Protein AF-A0A2G6QRH1-F1 (afdb_monomer_lite)

Foldseek 3Di:
DVVPVVVLVVVVDQALCVLVVVLVVVLVVLLVVLLVVLLVPADVVVLVVCCVVVVDDDPVVSCVPPVVVSSVVSNVVSNLVSVLSSLVSSLVCVLVVGHDCDDLNNQLNVCVVVVVVVVNVVSVVVSVVVSVVSNVVD

Structure (mmCIF, N/CA/C/O backbone):
data_AF-A0A2G6QRH1-F1
#
_entry.id   AF-A0A2G6QRH1-F1
#
loop_
_atom_site.group_PDB
_atom_site.id
_atom_site.type_symbol
_atom_site.label_atom_id
_atom_site.label_alt_id
_atom_site.label_comp_id
_atom_site.label_asym_id
_atom_site.label_entity_id
_atom_site.label_seq_id
_atom_site.pdbx_PDB_ins_code
_atom_site.Cartn_x
_atom_site.Cartn_y
_atom_site.Cartn_z
_atom_site.occupancy
_atom_site.B_iso_or_equiv
_atom_site.auth_seq_id
_atom_site.auth_comp_id
_atom_site.auth_asym_id
_atom_site.auth_atom_id
_atom_site.pdbx_PDB_model_num
ATOM 1 N N . THR A 1 1 ? 1.708 5.289 13.879 1.00 50.28 1 THR A N 1
ATOM 2 C CA . THR A 1 1 ? 0.290 5.298 14.305 1.00 50.28 1 THR A CA 1
ATOM 3 C C . THR A 1 1 ? -0.245 6.695 14.615 1.00 50.28 1 THR A C 1
ATOM 5 O O . THR A 1 1 ? -1.355 6.982 14.200 1.00 50.28 1 THR A O 1
ATOM 8 N N . PHE A 1 2 ? 0.527 7.608 15.227 1.00 48.28 2 PHE A N 1
ATOM 9 C CA . PHE A 1 2 ? 0.071 8.982 15.544 1.00 48.28 2 PHE A CA 1
ATOM 10 C C . PHE A 1 2 ? -0.106 9.938 14.342 1.00 48.28 2 PHE A C 1
ATOM 12 O O . PHE A 1 2 ? -0.796 10.945 14.453 1.00 48.28 2 PHE A O 1
ATOM 19 N N . PHE A 1 3 ? 0.497 9.639 13.186 1.00 60.69 3 PHE A N 1
ATOM 20 C CA . PHE A 1 3 ? 0.451 10.528 12.017 1.00 60.69 3 PHE A CA 1
ATOM 21 C C . PHE A 1 3 ? -0.859 10.453 11.226 1.00 60.69 3 PHE A C 1
ATOM 23 O O . PHE A 1 3 ? -1.215 11.425 10.570 1.00 60.69 3 PHE A O 1
ATOM 30 N N . ILE A 1 4 ? -1.584 9.330 11.294 1.00 66.06 4 ILE A N 1
ATOM 31 C CA . ILE A 1 4 ? -2.805 9.119 10.500 1.00 66.06 4 ILE A CA 1
ATOM 32 C C . ILE A 1 4 ? -3.919 10.088 10.939 1.00 66.06 4 ILE A C 1
ATOM 34 O O . ILE A 1 4 ? -4.438 10.801 10.078 1.00 66.06 4 ILE A O 1
ATOM 38 N N . PRO A 1 5 ? -4.225 10.230 12.248 1.00 60.78 5 PRO A N 1
ATOM 39 C CA . PRO A 1 5 ? -5.204 11.215 12.696 1.00 60.78 5 PRO A CA 1
ATOM 40 C C . PRO A 1 5 ? -4.783 12.653 12.382 1.00 60.78 5 PRO A C 1
ATOM 42 O O . PRO A 1 5 ? -5.606 13.460 11.965 1.00 60.78 5 PRO A O 1
ATOM 45 N N . ALA A 1 6 ? -3.492 12.969 12.535 1.00 64.38 6 ALA A N 1
ATOM 46 C CA . ALA A 1 6 ? -2.962 14.308 12.290 1.00 64.38 6 ALA A CA 1
ATOM 47 C C . ALA A 1 6 ? -3.095 14.724 10.816 1.00 64.38 6 ALA A C 1
ATOM 49 O O . ALA A 1 6 ? -3.552 15.828 10.529 1.00 64.38 6 ALA A O 1
ATOM 50 N N . PHE A 1 7 ? -2.765 13.830 9.877 1.00 63.72 7 PHE A N 1
ATOM 51 C CA . PHE A 1 7 ? -2.930 14.091 8.444 1.00 63.72 7 PHE A CA 1
ATOM 52 C C . PHE A 1 7 ? -4.392 14.313 8.059 1.00 63.72 7 PHE A C 1
ATOM 54 O O . PHE A 1 7 ? -4.693 15.222 7.292 1.00 63.72 7 PHE A O 1
ATOM 61 N N . ALA A 1 8 ? -5.307 13.522 8.612 1.00 61.81 8 ALA A N 1
ATOM 62 C CA . ALA A 1 8 ? -6.729 13.676 8.335 1.00 61.81 8 ALA A CA 1
ATOM 63 C C . ALA A 1 8 ? -7.314 14.981 8.911 1.00 61.81 8 ALA A C 1
ATOM 65 O O . ALA A 1 8 ? -8.152 15.605 8.263 1.00 61.81 8 ALA A O 1
ATOM 66 N N . VAL A 1 9 ? -6.839 15.435 10.078 1.00 63.62 9 VAL A N 1
ATOM 67 C CA . VAL A 1 9 ? -7.224 16.737 10.656 1.00 63.62 9 VAL A CA 1
ATOM 68 C C . VAL A 1 9 ? -6.687 17.900 9.817 1.00 63.62 9 VAL A C 1
ATOM 70 O O . VAL A 1 9 ? -7.437 18.828 9.527 1.00 63.62 9 VAL A O 1
ATOM 73 N N . ILE A 1 10 ? -5.427 17.838 9.369 1.00 65.31 10 ILE A N 1
ATOM 74 C CA . ILE A 1 10 ? -4.819 18.864 8.498 1.00 65.31 10 ILE A CA 1
ATOM 75 C C . ILE A 1 10 ? -5.546 18.948 7.150 1.00 65.31 10 ILE A C 1
ATOM 77 O O . ILE A 1 10 ? -5.729 20.039 6.615 1.00 65.31 10 ILE A O 1
ATOM 81 N N . LEU A 1 11 ? -5.986 17.809 6.612 1.00 65.31 11 LEU A N 1
ATOM 82 C CA . LEU A 1 11 ? -6.735 17.754 5.358 1.00 65.31 11 LEU A CA 1
ATOM 83 C C . LEU A 1 11 ? -8.196 18.213 5.498 1.00 65.31 11 LEU A C 1
ATOM 85 O O . LEU A 1 11 ? -8.852 18.377 4.477 1.00 65.31 11 LEU A O 1
ATOM 89 N N . GLY A 1 12 ? -8.696 18.469 6.714 1.00 55.53 12 GLY A N 1
ATOM 90 C CA . GLY A 1 12 ? -9.915 19.252 6.954 1.00 55.53 12 GLY A CA 1
ATOM 91 C C . GLY A 1 12 ? -11.212 18.694 6.356 1.00 55.53 12 GLY A C 1
ATOM 92 O O . GLY A 1 12 ? -12.142 19.459 6.109 1.00 55.53 12 GLY A O 1
ATOM 93 N N . VAL A 1 13 ? -11.303 17.386 6.093 1.00 53.03 13 VAL A N 1
ATOM 94 C CA . VAL A 1 13 ? -12.446 16.788 5.384 1.00 53.03 13 VAL A CA 1
ATOM 95 C C . VAL A 1 13 ? -12.979 15.574 6.145 1.00 53.03 13 VAL A C 1
ATOM 97 O O . VAL A 1 13 ? -12.412 14.485 6.110 1.00 53.03 13 VAL A O 1
ATOM 100 N N . SER A 1 14 ? -14.127 15.759 6.801 1.00 53.62 14 SER A N 1
ATOM 101 C CA . SER A 1 14 ? -14.934 14.689 7.399 1.00 53.62 14 SER A CA 1
ATOM 102 C C . SER A 1 14 ? -15.942 14.183 6.364 1.00 53.62 14 SER A C 1
ATOM 104 O O . SER A 1 14 ? -17.101 14.593 6.346 1.00 53.62 14 SER A O 1
ATOM 106 N N . SER A 1 15 ? -15.496 13.363 5.410 1.00 58.19 15 SER A N 1
ATOM 107 C CA . SER A 1 15 ? -16.414 12.718 4.462 1.00 58.19 15 SER A CA 1
ATOM 108 C C . SER A 1 15 ? -15.933 11.329 4.053 1.00 58.19 15 SER A C 1
ATOM 110 O O . SER A 1 15 ? -14.733 11.061 4.021 1.00 58.19 15 SER A O 1
ATOM 112 N N . ALA A 1 16 ? -16.875 10.451 3.700 1.00 59.16 16 ALA A N 1
ATOM 113 C CA . ALA A 1 16 ? -16.630 9.061 3.297 1.00 59.16 16 ALA A CA 1
ATOM 114 C C . ALA A 1 16 ? -15.644 8.904 2.123 1.0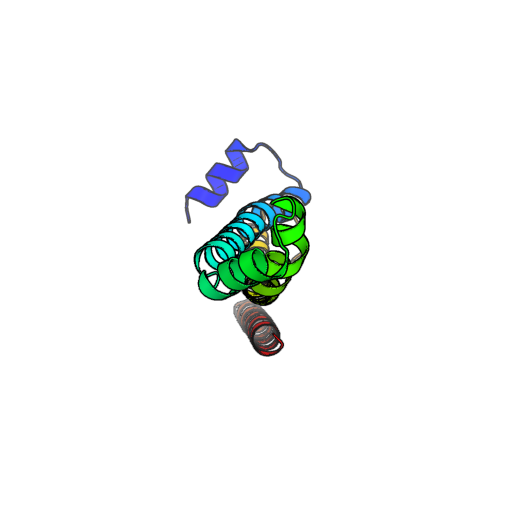0 59.16 16 ALA A C 1
ATOM 116 O O . ALA A 1 16 ? -15.039 7.847 1.949 1.00 59.16 16 ALA A O 1
ATOM 117 N N . ASN A 1 17 ? -15.430 9.967 1.346 1.00 62.03 17 ASN A N 1
ATOM 118 C CA . ASN A 1 17 ? -14.572 9.951 0.167 1.00 62.03 17 ASN A CA 1
ATOM 119 C C . ASN A 1 17 ? -13.072 9.977 0.509 1.00 62.03 17 ASN A C 1
ATOM 121 O O . ASN A 1 17 ? -12.259 9.570 -0.321 1.00 62.03 17 ASN A O 1
ATOM 125 N N . ILE A 1 18 ? -12.680 10.408 1.717 1.00 67.50 18 ILE A N 1
ATOM 126 C CA . ILE A 1 18 ? -11.255 10.533 2.066 1.00 67.50 18 ILE A CA 1
ATOM 127 C C . ILE A 1 18 ? -10.557 9.181 2.230 1.00 67.50 18 ILE A C 1
ATOM 129 O O . ILE A 1 18 ? -9.367 9.076 1.942 1.00 67.50 18 ILE A O 1
ATOM 133 N N . ASN A 1 19 ? -11.297 8.132 2.606 1.00 65.69 19 ASN A N 1
ATOM 134 C CA . ASN A 1 19 ? -10.744 6.782 2.745 1.00 65.69 19 ASN A CA 1
ATOM 135 C C . ASN A 1 19 ? -10.174 6.284 1.416 1.00 65.69 19 ASN A C 1
ATOM 137 O O . ASN A 1 19 ? -9.076 5.732 1.372 1.00 65.69 19 ASN A O 1
ATOM 141 N N . TRP A 1 20 ? -10.883 6.561 0.321 1.00 66.19 20 TRP A N 1
ATOM 142 C CA . TRP A 1 20 ? -10.431 6.231 -1.025 1.00 66.19 20 TRP A CA 1
ATOM 143 C C . TRP A 1 20 ? -9.207 7.052 -1.423 1.00 66.19 20 TRP A C 1
ATOM 145 O O . TRP A 1 20 ? -8.241 6.496 -1.934 1.00 66.19 20 TRP A O 1
ATOM 155 N N . VAL A 1 21 ? -9.194 8.354 -1.131 1.00 67.75 21 VAL A N 1
ATOM 156 C CA . VAL A 1 21 ? -8.060 9.231 -1.466 1.00 67.75 21 VAL A CA 1
ATOM 157 C C . VAL A 1 21 ? -6.788 8.806 -0.723 1.00 67.75 21 VAL A C 1
ATOM 159 O O . VAL A 1 21 ? -5.729 8.668 -1.338 1.00 67.75 21 VAL A O 1
ATOM 162 N N . LEU A 1 22 ? -6.893 8.529 0.577 1.00 71.31 22 LEU A N 1
ATOM 163 C CA . LEU A 1 22 ? -5.760 8.124 1.412 1.00 71.31 22 LEU A CA 1
ATOM 164 C C . LEU A 1 22 ? -5.226 6.728 1.070 1.00 71.31 22 LEU A C 1
ATOM 166 O O . LEU A 1 22 ? -4.046 6.474 1.290 1.00 71.31 22 LEU A O 1
ATOM 170 N N . ALA A 1 23 ? -6.050 5.843 0.504 1.00 77.69 23 ALA A N 1
ATOM 171 C CA . ALA A 1 23 ? -5.595 4.541 0.023 1.00 77.69 23 ALA A CA 1
ATOM 172 C C . ALA A 1 23 ? -4.992 4.612 -1.395 1.00 77.69 23 ALA A C 1
ATOM 174 O O . ALA A 1 23 ? -3.964 3.993 -1.677 1.00 77.69 23 ALA A O 1
ATOM 175 N N . VAL A 1 24 ? -5.597 5.398 -2.291 1.00 80.62 24 VAL A N 1
ATOM 176 C CA . VAL A 1 24 ? -5.208 5.475 -3.709 1.00 80.62 24 VAL A CA 1
ATOM 177 C C . VAL A 1 24 ? -3.886 6.219 -3.909 1.00 80.62 24 VAL A C 1
ATOM 179 O O . VAL A 1 24 ? -3.070 5.790 -4.724 1.00 80.62 24 VAL A O 1
ATOM 182 N N . ILE A 1 25 ? -3.619 7.298 -3.166 1.00 83.38 25 ILE A N 1
ATOM 183 C CA . ILE A 1 25 ? -2.358 8.053 -3.297 1.00 83.38 25 ILE A CA 1
ATOM 184 C C . ILE A 1 25 ? -1.121 7.162 -3.062 1.00 83.38 25 ILE A C 1
ATOM 186 O O . ILE A 1 25 ? -0.270 7.072 -3.948 1.00 83.38 25 ILE A O 1
ATOM 190 N N . PRO A 1 26 ? -0.985 6.450 -1.933 1.00 83.31 26 PRO A N 1
ATOM 191 C CA . PRO A 1 26 ? 0.178 5.597 -1.727 1.00 83.31 26 PRO A CA 1
ATOM 192 C C . PRO A 1 26 ? 0.153 4.351 -2.628 1.00 83.31 26 PRO A C 1
ATOM 194 O O . PRO A 1 26 ? 1.214 3.909 -3.067 1.00 83.31 26 PRO A O 1
ATOM 197 N N . GLY A 1 27 ? -1.027 3.831 -2.994 1.00 84.75 27 GLY A N 1
ATOM 198 C CA . GLY A 1 27 ? -1.150 2.748 -3.976 1.00 84.75 27 GLY A CA 1
ATOM 199 C C . GLY A 1 27 ? -0.600 3.125 -5.358 1.00 84.75 27 GLY A C 1
ATOM 200 O O . GLY A 1 27 ? 0.141 2.353 -5.970 1.00 84.75 27 GLY A O 1
ATOM 201 N N . THR A 1 28 ? -0.886 4.340 -5.834 1.00 84.12 28 THR A N 1
ATOM 202 C CA . THR A 1 28 ? -0.341 4.838 -7.110 1.00 84.12 28 THR A CA 1
ATOM 203 C C . THR A 1 28 ? 1.167 5.071 -7.035 1.00 84.12 28 THR A C 1
ATOM 205 O O . THR A 1 28 ? 1.874 4.773 -7.998 1.00 84.12 28 THR A O 1
ATOM 208 N N . LEU A 1 29 ? 1.692 5.506 -5.887 1.00 88.19 29 LEU A N 1
ATOM 209 C CA . LEU A 1 29 ? 3.134 5.645 -5.677 1.00 88.19 29 LEU A CA 1
ATOM 210 C C . LEU A 1 29 ? 3.854 4.288 -5.725 1.00 88.19 29 LEU A C 1
ATOM 212 O O . LEU A 1 29 ? 4.868 4.160 -6.411 1.00 88.19 29 LEU A O 1
ATOM 216 N N . ILE A 1 30 ? 3.306 3.255 -5.076 1.00 88.38 30 ILE A N 1
ATOM 217 C CA . ILE A 1 30 ? 3.831 1.879 -5.142 1.00 88.38 30 ILE A CA 1
ATOM 218 C C . ILE A 1 30 ? 3.866 1.377 -6.591 1.00 88.38 30 ILE A C 1
ATOM 220 O O . ILE A 1 30 ? 4.862 0.786 -7.023 1.00 88.38 30 ILE A O 1
ATOM 224 N N . LEU A 1 31 ? 2.800 1.632 -7.354 1.00 88.44 31 LEU A N 1
ATOM 225 C CA . LEU A 1 31 ? 2.713 1.255 -8.762 1.00 88.44 31 LEU A CA 1
ATOM 226 C C . LEU A 1 31 ? 3.790 1.970 -9.600 1.00 88.44 31 LEU A C 1
ATOM 228 O O . LEU A 1 31 ? 4.510 1.321 -10.358 1.00 88.44 31 LEU A O 1
ATOM 232 N N . LEU A 1 32 ? 3.951 3.286 -9.424 1.00 86.88 32 LEU A N 1
ATOM 233 C CA . LEU A 1 32 ? 4.950 4.093 -10.137 1.00 86.88 32 LEU A CA 1
ATOM 234 C C . LEU A 1 32 ? 6.382 3.655 -9.838 1.00 86.88 32 LEU A C 1
ATOM 236 O O . LEU A 1 32 ? 7.208 3.574 -10.751 1.00 86.88 32 LEU A O 1
ATOM 240 N N . VAL A 1 33 ? 6.680 3.348 -8.577 1.00 87.94 33 VAL A N 1
ATOM 241 C CA . VAL A 1 33 ? 7.996 2.847 -8.173 1.00 87.94 33 VAL A CA 1
ATOM 242 C C . VAL A 1 33 ? 8.274 1.501 -8.844 1.00 87.94 33 VAL A C 1
ATOM 244 O O . VAL A 1 33 ? 9.328 1.347 -9.459 1.00 87.94 33 VAL A O 1
ATOM 247 N N . ASN A 1 34 ? 7.322 0.563 -8.832 1.00 87.56 34 ASN A N 1
ATOM 248 C CA . ASN A 1 34 ? 7.479 -0.738 -9.498 1.00 87.56 34 ASN A CA 1
ATOM 249 C C . ASN A 1 34 ? 7.688 -0.612 -11.013 1.00 87.56 34 ASN A C 1
ATOM 251 O O . ASN A 1 34 ? 8.584 -1.248 -11.570 1.00 87.56 34 ASN A O 1
ATOM 255 N N . ILE A 1 35 ? 6.923 0.259 -11.675 1.00 84.44 35 ILE A N 1
ATOM 256 C CA . ILE A 1 35 ? 7.106 0.560 -13.101 1.00 84.44 35 ILE A CA 1
ATOM 257 C C . ILE A 1 35 ? 8.500 1.151 -13.350 1.00 84.44 35 ILE A C 1
ATOM 259 O O . ILE A 1 35 ? 9.184 0.738 -14.284 1.00 84.44 35 ILE A O 1
ATOM 263 N N . SER A 1 36 ? 8.954 2.073 -12.499 1.00 84.81 36 SER A N 1
ATOM 264 C CA . SER A 1 36 ? 10.277 2.702 -12.613 1.00 84.81 36 SER A CA 1
ATOM 265 C C . SER A 1 36 ? 11.413 1.688 -12.444 1.00 84.81 36 SER A C 1
ATOM 267 O O . SER A 1 36 ? 12.397 1.731 -13.185 1.00 84.81 36 SER A O 1
ATOM 269 N N . TYR A 1 37 ? 11.266 0.728 -11.525 1.00 83.31 37 TYR A N 1
ATOM 270 C CA . TYR A 1 37 ? 12.188 -0.404 -11.401 1.00 83.31 37 TYR A CA 1
ATOM 271 C C . TYR A 1 37 ? 12.187 -1.283 -12.655 1.00 83.31 37 TYR A C 1
ATOM 273 O O . TYR A 1 37 ? 13.265 -1.675 -13.107 1.00 83.31 37 TYR A O 1
ATOM 281 N N . GLY A 1 38 ? 11.013 -1.528 -13.243 1.00 79.00 38 GLY A N 1
ATOM 282 C CA . GLY A 1 38 ? 10.868 -2.251 -14.506 1.00 79.00 38 GLY A CA 1
ATOM 283 C C . GLY A 1 38 ? 11.535 -1.548 -15.685 1.00 79.00 38 GLY A C 1
ATOM 284 O O . GLY A 1 38 ? 12.168 -2.207 -16.498 1.00 79.00 38 GLY A O 1
ATOM 285 N N . VAL A 1 39 ? 11.477 -0.213 -15.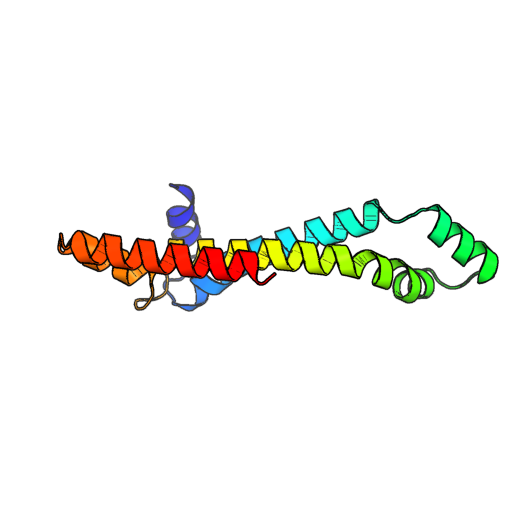746 1.00 77.12 39 VAL A N 1
ATOM 286 C CA . VAL A 1 39 ? 12.205 0.595 -16.743 1.00 77.12 39 VAL A CA 1
ATOM 287 C C . VAL A 1 39 ? 13.719 0.496 -16.540 1.00 77.12 39 VAL A C 1
ATOM 289 O O . VAL A 1 39 ? 14.469 0.374 -17.506 1.00 77.12 39 VAL A O 1
ATOM 292 N N . LYS A 1 40 ? 14.183 0.530 -15.287 1.00 77.25 40 LYS A N 1
ATOM 293 C CA . LYS A 1 40 ? 15.616 0.494 -14.962 1.00 77.25 40 LYS A CA 1
ATOM 294 C C . LYS A 1 40 ? 16.256 -0.879 -15.205 1.00 77.25 40 LYS A C 1
ATOM 296 O O . LYS A 1 40 ? 17.434 -0.931 -15.541 1.00 77.25 40 LYS A O 1
ATOM 301 N N . HIS A 1 41 ? 15.499 -1.966 -15.048 1.00 73.25 41 HIS A N 1
ATOM 302 C CA . HIS A 1 41 ? 15.958 -3.343 -15.284 1.00 73.25 41 HIS A CA 1
ATOM 303 C C . HIS A 1 41 ? 15.734 -3.845 -16.720 1.00 73.25 41 HIS A C 1
ATOM 305 O O . HIS A 1 41 ? 15.877 -5.040 -16.980 1.00 73.25 41 HIS A O 1
ATOM 311 N N . GLN A 1 42 ? 15.407 -2.961 -17.667 1.00 67.00 42 GLN A N 1
ATOM 312 C CA . GLN A 1 42 ? 15.269 -3.352 -19.070 1.00 67.00 42 GLN A CA 1
ATOM 313 C C . GLN A 1 42 ? 16.575 -3.919 -19.609 1.00 67.00 42 GLN A C 1
ATOM 315 O O . GLN A 1 42 ? 17.664 -3.399 -19.351 1.00 67.00 42 GLN A O 1
ATOM 320 N N . ASN A 1 43 ? 16.462 -4.994 -20.388 1.00 62.97 43 ASN A N 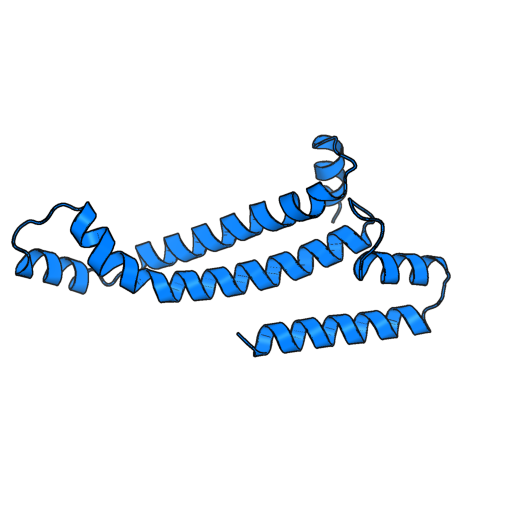1
ATOM 321 C CA . ASN A 1 43 ? 17.616 -5.611 -21.017 1.00 62.97 43 ASN A CA 1
ATOM 322 C C . ASN A 1 43 ? 18.158 -4.653 -22.084 1.00 62.97 43 ASN A C 1
ATOM 324 O O . ASN A 1 43 ? 17.664 -4.610 -23.213 1.00 62.97 43 ASN A O 1
ATOM 328 N N . LEU A 1 44 ? 19.209 -3.906 -21.731 1.00 63.88 44 LEU A N 1
ATOM 329 C CA . LEU A 1 44 ? 19.896 -2.954 -22.614 1.00 63.88 44 LEU A CA 1
ATOM 330 C C . LEU A 1 44 ? 20.250 -3.584 -23.971 1.00 63.88 44 LEU A C 1
ATOM 332 O O . LEU A 1 44 ? 20.160 -2.919 -25.000 1.00 63.88 44 LEU A O 1
ATOM 336 N N . ASN A 1 45 ? 20.546 -4.888 -23.991 1.00 60.75 45 ASN A N 1
ATOM 337 C CA . ASN A 1 45 ? 20.840 -5.648 -25.204 1.00 60.75 45 ASN A CA 1
ATOM 338 C C . ASN A 1 45 ? 19.642 -5.767 -26.163 1.00 60.75 45 ASN A C 1
ATOM 340 O O . ASN A 1 45 ? 19.841 -5.676 -27.371 1.00 60.75 45 ASN A O 1
ATOM 344 N N . ARG A 1 46 ? 18.401 -5.915 -25.672 1.00 61.62 46 ARG A N 1
ATOM 345 C CA . ARG A 1 46 ? 17.198 -5.984 -26.532 1.00 61.62 46 ARG A CA 1
ATOM 346 C C . ARG A 1 46 ? 16.844 -4.620 -27.105 1.00 61.62 46 ARG A C 1
ATOM 348 O O . ARG A 1 46 ? 16.468 -4.524 -28.272 1.00 61.62 46 ARG A O 1
ATOM 355 N N . LEU A 1 47 ? 17.042 -3.560 -26.322 1.00 65.44 47 LEU A N 1
ATOM 356 C CA . LEU A 1 47 ? 16.900 -2.191 -26.808 1.00 65.44 47 LEU A CA 1
ATOM 357 C C . LEU A 1 47 ? 17.939 -1.900 -27.904 1.00 65.44 47 LEU A C 1
ATOM 359 O O . LEU A 1 47 ? 17.593 -1.379 -28.963 1.00 65.44 47 LEU A O 1
ATOM 363 N N . HIS A 1 48 ? 19.196 -2.298 -27.684 1.00 63.25 48 HIS A N 1
ATOM 364 C CA . HIS A 1 48 ? 20.288 -2.109 -28.639 1.00 63.25 48 HIS A CA 1
ATOM 365 C C . HIS A 1 48 ? 20.068 -2.921 -29.929 1.00 63.25 48 HIS A C 1
ATOM 367 O O . HIS A 1 48 ? 20.212 -2.378 -31.021 1.00 63.25 48 HIS A O 1
ATOM 373 N N . GLN A 1 49 ? 19.626 -4.180 -29.828 1.00 61.81 49 GLN A N 1
ATOM 374 C CA . GLN A 1 49 ? 19.257 -5.008 -30.985 1.00 61.81 49 GLN A CA 1
ATOM 375 C C . GLN A 1 49 ? 18.085 -4.415 -31.779 1.00 61.81 49 GLN A C 1
ATOM 377 O O . GLN A 1 49 ? 18.121 -4.415 -33.009 1.00 61.81 49 GLN A O 1
ATOM 382 N N . TYR A 1 50 ? 17.082 -3.842 -31.105 1.00 65.88 50 TYR A N 1
ATOM 383 C CA . TYR A 1 50 ? 15.985 -3.144 -31.779 1.00 65.88 50 TYR A CA 1
ATOM 384 C C . TYR A 1 50 ? 16.467 -1.884 -32.511 1.00 65.88 50 TYR A C 1
ATOM 386 O O . TYR A 1 50 ? 16.049 -1.638 -33.641 1.00 65.88 50 TYR A O 1
ATOM 394 N N . TYR A 1 51 ? 17.381 -1.103 -31.925 1.00 67.00 51 TYR A N 1
ATOM 395 C CA . TYR A 1 51 ? 17.976 0.052 -32.609 1.00 67.00 51 TYR A CA 1
ATOM 396 C C . TYR A 1 51 ? 18.832 -0.350 -33.819 1.00 67.00 51 TYR A C 1
ATOM 398 O O . TYR A 1 51 ? 18.786 0.347 -34.835 1.00 67.00 51 TYR A O 1
ATOM 406 N N . LEU A 1 52 ? 19.548 -1.478 -33.741 1.00 67.12 52 LEU A N 1
ATOM 407 C CA . LEU A 1 52 ? 20.322 -2.033 -34.857 1.00 67.12 52 LEU A CA 1
ATOM 408 C C . LEU A 1 52 ? 19.423 -2.566 -35.987 1.00 67.12 52 LEU A C 1
ATOM 410 O O . LEU A 1 52 ? 19.720 -2.324 -37.152 1.00 67.12 52 LEU A O 1
ATOM 414 N N . MET A 1 53 ? 18.308 -3.238 -35.669 1.00 63.53 53 MET A N 1
ATOM 415 C CA . MET A 1 53 ? 17.366 -3.767 -36.672 1.00 63.53 53 MET A CA 1
ATOM 416 C C . MET A 1 53 ? 16.421 -2.708 -37.259 1.00 63.53 53 MET A C 1
ATOM 418 O O . MET A 1 53 ? 16.029 -2.818 -38.416 1.00 63.53 53 MET A O 1
ATOM 422 N N . SER A 1 54 ? 16.015 -1.699 -36.482 1.00 61.72 54 SER A N 1
ATOM 423 C CA . SER A 1 54 ? 14.970 -0.742 -36.888 1.00 61.72 54 SER A CA 1
ATOM 424 C C . SER A 1 54 ? 15.511 0.558 -37.505 1.00 61.72 54 SER A C 1
ATOM 426 O O . SER A 1 54 ? 14.731 1.440 -37.856 1.00 61.72 54 SER A O 1
ATOM 428 N N . GLY A 1 55 ? 16.834 0.692 -37.668 1.00 59.53 55 GLY A N 1
ATOM 429 C CA . GLY A 1 55 ? 17.430 1.651 -38.610 1.00 59.53 55 GLY A CA 1
ATOM 430 C C . GLY A 1 55 ? 17.130 3.136 -38.358 1.00 59.53 55 GLY A C 1
ATOM 431 O O . GLY A 1 55 ? 17.007 3.890 -39.316 1.00 59.53 55 GLY A O 1
ATOM 432 N N . LYS A 1 56 ? 17.068 3.571 -37.088 1.00 59.16 56 LYS A N 1
ATOM 433 C CA . LYS A 1 56 ? 16.627 4.910 -36.616 1.00 59.16 56 LYS A CA 1
ATOM 434 C C . LYS A 1 56 ? 15.105 5.111 -36.661 1.00 59.16 56 LYS A C 1
ATOM 436 O O . LYS A 1 56 ? 14.584 5.889 -37.454 1.00 59.16 56 LYS A O 1
ATOM 441 N N . GLN A 1 57 ? 14.384 4.505 -35.718 1.00 58.31 57 GLN A N 1
ATOM 442 C CA . GLN A 1 57 ? 13.039 4.972 -35.369 1.00 58.31 57 GLN A CA 1
ATOM 443 C C . GLN A 1 57 ? 13.042 5.854 -34.116 1.00 58.31 57 GLN A C 1
ATOM 445 O O . GLN A 1 57 ? 13.858 5.686 -33.211 1.00 58.31 57 GLN A O 1
ATOM 450 N N . SER A 1 58 ? 12.100 6.803 -34.094 1.00 64.38 58 SER A N 1
ATOM 451 C CA . SER A 1 58 ? 11.836 7.733 -32.991 1.00 64.38 58 SER A CA 1
ATOM 452 C C . SER A 1 58 ? 11.776 7.016 -31.636 1.00 64.38 58 SER A C 1
ATOM 454 O O . SER A 1 58 ? 11.168 5.948 -31.525 1.00 64.38 58 SER A O 1
ATOM 456 N N . LYS A 1 59 ? 12.351 7.634 -30.590 1.00 64.31 59 LYS A N 1
ATOM 457 C CA . LYS A 1 59 ? 12.385 7.115 -29.205 1.00 64.31 59 LYS A CA 1
ATOM 458 C C . LYS A 1 59 ? 10.996 6.695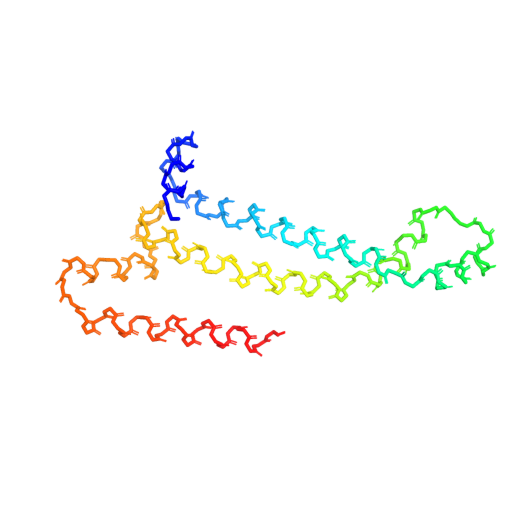 -28.696 1.00 64.31 59 LYS A C 1
ATOM 460 O O . LYS A 1 59 ? 10.884 5.735 -27.941 1.00 64.31 59 LYS A O 1
ATOM 465 N N . ILE A 1 60 ? 9.938 7.360 -29.174 1.00 66.12 60 ILE A N 1
ATOM 466 C CA . ILE A 1 60 ? 8.533 7.033 -28.883 1.00 66.12 60 ILE A CA 1
ATOM 467 C C . ILE A 1 60 ? 8.136 5.638 -29.402 1.00 66.12 60 ILE A C 1
ATOM 469 O O . ILE A 1 60 ? 7.420 4.907 -28.721 1.00 66.12 60 ILE A O 1
ATOM 473 N N . SER A 1 61 ? 8.600 5.248 -30.593 1.00 65.94 61 SER A N 1
ATOM 474 C CA . SER A 1 61 ? 8.253 3.965 -31.222 1.00 65.94 61 SER A CA 1
ATOM 475 C C . SER A 1 61 ? 8.939 2.798 -30.504 1.00 65.94 61 SER A C 1
ATOM 477 O O . SER A 1 61 ? 8.304 1.785 -30.217 1.00 65.94 61 SER A O 1
ATOM 479 N N . ALA A 1 62 ? 10.210 2.976 -30.121 1.00 65.44 62 ALA A N 1
ATOM 480 C CA . ALA A 1 62 ? 10.953 2.008 -29.311 1.00 65.44 62 ALA A CA 1
ATOM 481 C C . ALA A 1 62 ? 10.339 1.845 -27.908 1.00 65.44 62 ALA A C 1
ATOM 483 O O . ALA A 1 62 ? 10.141 0.719 -27.450 1.00 65.44 62 ALA A O 1
ATOM 484 N N . PHE A 1 63 ? 9.949 2.954 -27.266 1.00 67.38 63 PHE A N 1
ATOM 485 C CA . PHE A 1 63 ? 9.285 2.920 -25.963 1.00 67.38 63 PHE A CA 1
ATOM 486 C C . PHE A 1 63 ? 7.944 2.167 -26.020 1.00 67.38 63 PHE A C 1
ATOM 488 O O . PHE A 1 63 ? 7.654 1.315 -25.184 1.00 67.38 63 PHE A O 1
ATOM 495 N N . ARG A 1 64 ? 7.130 2.429 -27.048 1.00 65.94 64 ARG A N 1
ATOM 496 C CA . ARG A 1 64 ? 5.792 1.838 -27.173 1.00 65.94 64 ARG A CA 1
ATOM 497 C C . ARG A 1 64 ? 5.797 0.354 -27.571 1.00 65.94 64 ARG A C 1
ATOM 499 O O . ARG A 1 64 ? 4.860 -0.362 -27.233 1.00 65.94 64 ARG A O 1
ATOM 506 N N . LYS A 1 65 ? 6.808 -0.119 -28.312 1.00 65.69 65 LYS A N 1
ATOM 507 C CA . LYS A 1 65 ? 6.870 -1.514 -28.801 1.00 65.69 65 LYS A CA 1
ATOM 508 C C . LYS A 1 65 ? 7.758 -2.442 -27.984 1.00 65.69 65 LYS A C 1
ATOM 510 O O . LYS A 1 65 ? 7.452 -3.623 -27.914 1.00 65.69 65 LYS A O 1
ATOM 515 N N . VAL A 1 66 ? 8.852 -1.949 -27.411 1.00 65.25 66 VAL A N 1
ATOM 516 C CA . VAL A 1 66 ? 9.819 -2.798 -26.694 1.00 65.25 66 VAL A CA 1
ATOM 517 C C . VAL A 1 66 ? 9.638 -2.611 -25.198 1.00 65.25 66 VAL A C 1
ATOM 519 O O . VAL A 1 66 ? 9.248 -3.534 -24.489 1.00 65.25 66 VAL A O 1
ATOM 522 N N . THR A 1 67 ? 9.802 -1.374 -24.739 1.00 71.00 67 THR A N 1
ATOM 523 C CA . THR A 1 67 ? 9.703 -1.014 -23.326 1.00 71.00 67 THR A CA 1
ATOM 524 C C . THR A 1 67 ? 8.308 -1.307 -22.751 1.00 71.00 67 THR A C 1
ATOM 526 O O . THR A 1 67 ? 8.220 -1.829 -21.643 1.00 71.00 67 THR A O 1
ATOM 529 N N . SER A 1 68 ? 7.209 -1.059 -23.478 1.00 71.19 68 SER A N 1
ATOM 530 C CA . SER A 1 68 ? 5.860 -1.379 -22.976 1.00 71.19 68 SER A CA 1
ATOM 531 C C . SER A 1 68 ? 5.670 -2.869 -22.684 1.00 71.19 68 SER A C 1
ATOM 533 O O . SER A 1 68 ? 5.146 -3.201 -21.628 1.00 71.19 68 SER A O 1
ATOM 535 N N . PHE A 1 69 ? 6.141 -3.765 -23.558 1.00 75.31 69 PHE A N 1
ATOM 536 C CA . PHE A 1 69 ? 6.028 -5.210 -23.330 1.00 75.31 69 PHE A CA 1
ATOM 537 C C . PHE A 1 69 ? 6.931 -5.700 -22.194 1.00 75.31 69 PHE A C 1
ATOM 539 O O . PHE A 1 69 ? 6.546 -6.606 -21.459 1.00 75.31 69 PHE A O 1
ATOM 546 N N . GLU A 1 70 ? 8.099 -5.083 -22.012 1.00 74.38 70 GLU A N 1
ATOM 547 C CA . GLU A 1 70 ? 9.008 -5.424 -20.912 1.00 74.38 70 GLU A CA 1
ATOM 548 C C . GLU A 1 70 ? 8.505 -4.944 -19.545 1.00 74.38 70 GLU A C 1
ATOM 550 O O . GLU A 1 70 ? 8.783 -5.589 -18.538 1.00 74.38 70 GLU A O 1
ATOM 555 N N . ILE A 1 71 ? 7.734 -3.852 -19.489 1.00 79.69 71 ILE A N 1
ATOM 556 C CA . ILE A 1 71 ? 7.196 -3.308 -18.232 1.00 79.69 71 ILE A CA 1
ATOM 557 C C . ILE A 1 71 ? 5.929 -4.039 -17.772 1.00 79.69 71 ILE A C 1
ATOM 559 O O . ILE A 1 71 ? 5.673 -4.058 -16.574 1.00 79.69 71 ILE A O 1
ATOM 563 N N . ILE A 1 72 ? 5.153 -4.671 -18.663 1.00 83.62 72 ILE A N 1
ATOM 564 C CA . ILE A 1 72 ? 3.926 -5.419 -18.305 1.00 83.62 72 ILE A CA 1
ATOM 565 C C . ILE A 1 72 ? 4.092 -6.330 -17.071 1.00 83.62 72 ILE A C 1
ATOM 567 O O . ILE A 1 72 ? 3.280 -6.200 -16.154 1.00 83.62 72 ILE A O 1
ATOM 571 N N . PRO A 1 73 ? 5.113 -7.206 -16.970 1.00 83.25 73 PRO A N 1
ATOM 572 C CA . PRO A 1 73 ? 5.286 -8.040 -15.778 1.00 83.25 73 PRO A CA 1
ATOM 573 C C . PRO A 1 73 ? 5.518 -7.215 -14.501 1.00 83.25 73 PRO A C 1
ATOM 575 O O . PRO A 1 73 ? 4.955 -7.533 -13.455 1.00 83.25 73 PRO A O 1
ATOM 578 N N . TYR A 1 74 ? 6.273 -6.115 -14.584 1.00 84.25 74 TYR A N 1
ATOM 579 C CA . TYR A 1 74 ? 6.500 -5.200 -13.459 1.00 84.25 74 TYR A CA 1
ATOM 580 C C . TYR A 1 74 ? 5.248 -4.396 -13.094 1.00 84.25 74 TYR A C 1
ATOM 582 O O . TYR A 1 74 ? 5.019 -4.117 -11.920 1.00 84.25 74 TYR A O 1
ATOM 590 N N . PHE A 1 75 ? 4.415 -4.049 -14.077 1.00 86.38 75 PHE A N 1
ATOM 591 C CA . PHE A 1 75 ? 3.123 -3.408 -13.855 1.00 86.38 75 PHE A CA 1
ATOM 592 C C . PHE A 1 75 ? 2.168 -4.346 -13.115 1.00 86.38 75 PHE A C 1
ATOM 594 O O . PHE A 1 75 ? 1.568 -3.935 -12.127 1.00 86.38 75 PHE A O 1
ATOM 601 N N . ILE A 1 76 ? 2.070 -5.610 -13.537 1.00 86.38 76 ILE A N 1
ATOM 602 C CA . ILE A 1 76 ? 1.228 -6.623 -12.881 1.00 86.38 76 ILE A CA 1
ATOM 603 C C . ILE A 1 76 ? 1.715 -6.880 -11.448 1.00 86.38 76 I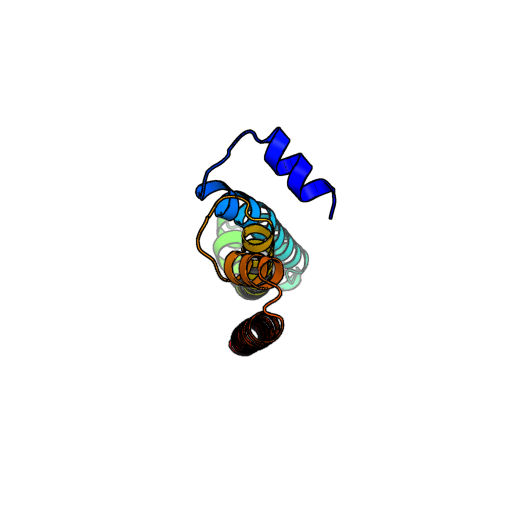LE A C 1
ATOM 605 O O . ILE A 1 76 ? 0.910 -6.883 -10.516 1.00 86.38 76 ILE A O 1
ATOM 609 N N . ALA A 1 77 ? 3.029 -7.017 -11.248 1.00 86.44 77 ALA A N 1
ATOM 610 C CA . ALA A 1 77 ? 3.613 -7.177 -9.916 1.00 86.44 77 ALA A CA 1
ATOM 611 C C . ALA A 1 77 ? 3.358 -5.948 -9.023 1.00 86.44 77 ALA A C 1
ATOM 613 O O . ALA A 1 77 ? 2.916 -6.085 -7.882 1.00 86.44 77 ALA A O 1
ATOM 614 N N . GLY A 1 78 ? 3.572 -4.741 -9.551 1.00 86.38 78 GLY A N 1
ATOM 615 C CA . GLY A 1 78 ? 3.303 -3.496 -8.833 1.00 86.38 78 GLY A CA 1
ATOM 616 C C . GLY A 1 78 ? 1.827 -3.314 -8.494 1.00 86.38 78 GLY A C 1
ATOM 617 O O . GLY A 1 78 ? 1.501 -2.884 -7.388 1.00 86.38 78 GLY A O 1
ATOM 618 N N . PHE A 1 79 ? 0.934 -3.694 -9.407 1.00 87.19 79 PHE A N 1
ATOM 619 C CA . PHE A 1 79 ? -0.508 -3.655 -9.199 1.00 87.19 79 PHE A CA 1
ATOM 620 C C . PHE A 1 79 ? -0.937 -4.608 -8.082 1.00 87.19 79 PHE A C 1
ATOM 622 O O . PHE A 1 79 ? -1.685 -4.195 -7.200 1.00 87.19 79 PHE A O 1
ATOM 629 N N . LYS A 1 80 ? -0.397 -5.835 -8.044 1.00 85.69 80 LYS A N 1
ATOM 630 C CA . LYS A 1 80 ? -0.637 -6.795 -6.953 1.00 85.69 80 LYS A CA 1
ATOM 631 C C . LYS A 1 80 ? -0.263 -6.214 -5.585 1.00 85.69 80 LYS A C 1
ATOM 633 O O . LYS A 1 80 ? -1.053 -6.285 -4.644 1.00 85.69 80 LYS A O 1
ATOM 638 N N . ILE A 1 81 ? 0.922 -5.609 -5.480 1.00 87.44 81 ILE A N 1
ATOM 639 C CA . ILE A 1 81 ? 1.402 -5.012 -4.224 1.00 87.44 81 ILE A CA 1
ATOM 640 C C . ILE A 1 81 ? 0.516 -3.825 -3.825 1.00 87.44 81 ILE A C 1
ATOM 642 O O . ILE A 1 81 ? 0.099 -3.730 -2.670 1.00 87.44 81 ILE A O 1
ATOM 646 N N . ALA A 1 82 ? 0.191 -2.946 -4.775 1.00 87.81 82 ALA A N 1
ATOM 647 C CA . ALA A 1 82 ? -0.666 -1.792 -4.528 1.00 87.81 82 ALA A CA 1
ATOM 648 C C . ALA A 1 82 ? -2.076 -2.206 -4.074 1.00 87.81 82 ALA A C 1
ATOM 650 O O . ALA A 1 82 ? -2.602 -1.626 -3.127 1.00 87.81 82 ALA A O 1
ATOM 651 N N . LEU A 1 83 ? -2.667 -3.231 -4.698 1.00 85.75 83 LEU A N 1
ATOM 652 C CA . LEU A 1 83 ? -4.005 -3.721 -4.361 1.00 85.75 83 LEU A CA 1
ATOM 653 C C . LEU A 1 83 ? -4.054 -4.291 -2.937 1.00 85.75 83 LEU A C 1
ATOM 655 O O . LEU A 1 83 ? -4.943 -3.944 -2.160 1.00 85.75 83 LEU A O 1
ATOM 659 N N . SER A 1 84 ? -3.063 -5.114 -2.580 1.00 85.06 84 SER A N 1
ATOM 660 C CA . SER A 1 84 ? -2.925 -5.668 -1.228 1.00 85.06 84 SER A CA 1
ATOM 661 C C . SER A 1 84 ? -2.790 -4.556 -0.180 1.00 85.06 84 SER A C 1
ATOM 663 O O . SER A 1 84 ? -3.482 -4.549 0.839 1.00 85.06 84 SER A O 1
ATOM 665 N N . TYR A 1 85 ? -1.967 -3.550 -0.475 1.00 86.31 85 TYR A N 1
ATOM 666 C CA . TYR A 1 85 ? -1.749 -2.405 0.402 1.00 86.31 85 TYR A CA 1
ATOM 667 C C . TYR A 1 85 ? -3.016 -1.554 0.611 1.00 86.31 85 TYR A C 1
ATOM 669 O O . TYR A 1 85 ? -3.329 -1.177 1.743 1.00 86.31 85 TYR A O 1
ATOM 677 N N . ILE A 1 86 ? -3.775 -1.291 -0.459 1.00 84.44 86 ILE A N 1
ATOM 678 C CA . ILE A 1 86 ? -5.034 -0.530 -0.411 1.00 84.44 86 ILE A CA 1
ATOM 679 C C . ILE A 1 86 ? -6.045 -1.199 0.524 1.00 84.44 86 ILE A C 1
ATOM 681 O O . ILE A 1 86 ? -6.638 -0.518 1.358 1.00 84.44 86 ILE A O 1
ATOM 685 N N . ILE A 1 87 ? -6.210 -2.522 0.433 1.00 82.12 87 ILE A N 1
ATOM 686 C CA . ILE A 1 87 ? -7.163 -3.275 1.266 1.00 82.12 87 ILE A CA 1
ATOM 687 C C . ILE A 1 87 ? -6.831 -3.126 2.754 1.00 82.12 87 ILE A C 1
ATOM 689 O O . ILE A 1 87 ? -7.718 -2.861 3.572 1.00 82.12 87 ILE A O 1
ATOM 693 N N . VAL A 1 88 ? -5.549 -3.246 3.105 1.00 83.94 88 VAL A N 1
ATOM 694 C CA . VAL A 1 88 ? -5.090 -3.092 4.490 1.00 83.94 88 VAL A CA 1
ATOM 695 C C . VAL A 1 88 ? -5.380 -1.681 4.997 1.00 83.94 88 VAL A C 1
ATOM 697 O O . VAL A 1 88 ? -5.945 -1.522 6.078 1.00 83.94 88 VAL A O 1
ATOM 700 N N . ILE A 1 89 ? -5.053 -0.652 4.215 1.00 82.94 89 ILE A N 1
ATOM 701 C CA . ILE A 1 89 ? -5.282 0.736 4.629 1.00 82.94 89 ILE A CA 1
ATOM 702 C C . ILE A 1 89 ? -6.751 1.070 4.763 1.00 82.94 89 ILE A C 1
ATOM 704 O O . ILE A 1 89 ? -7.118 1.661 5.772 1.00 82.94 89 ILE A O 1
ATOM 708 N N . VAL A 1 90 ? -7.594 0.680 3.809 1.00 81.00 90 VAL A N 1
ATOM 709 C CA . VAL A 1 90 ? -9.038 0.930 3.908 1.00 81.00 90 VAL A CA 1
ATOM 710 C C . VAL A 1 90 ? -9.592 0.301 5.188 1.00 81.00 90 VAL A C 1
ATOM 712 O O . VAL A 1 90 ? -10.292 0.974 5.938 1.00 81.00 90 VAL A O 1
ATOM 715 N N . THR A 1 91 ? -9.184 -0.931 5.506 1.00 79.38 91 THR A N 1
ATOM 716 C CA . THR A 1 91 ? -9.609 -1.618 6.737 1.00 79.38 91 THR A CA 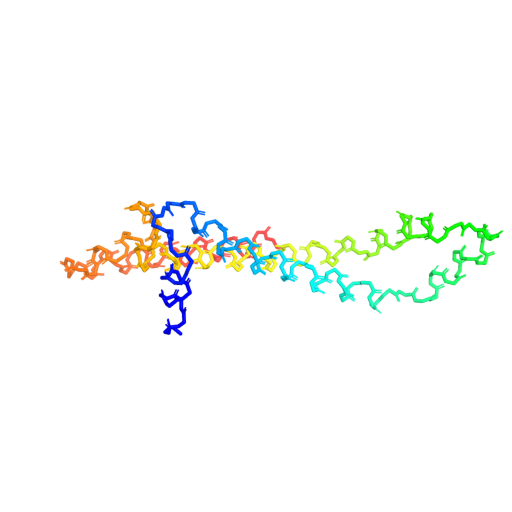1
ATOM 717 C C . THR A 1 91 ? -9.156 -0.872 7.999 1.00 79.38 91 THR A C 1
ATOM 719 O O . THR A 1 91 ? -9.941 -0.692 8.931 1.00 79.38 91 THR A O 1
ATOM 722 N N . VAL A 1 92 ? -7.905 -0.399 8.036 1.00 80.06 92 VAL A N 1
ATOM 723 C CA . VAL A 1 92 ? -7.371 0.387 9.164 1.00 80.06 92 VAL A CA 1
ATOM 724 C C . VAL A 1 92 ? -8.088 1.733 9.295 1.00 80.06 92 VAL A C 1
ATOM 726 O O . VAL A 1 92 ? -8.416 2.145 10.405 1.00 80.06 92 VAL A O 1
ATOM 729 N N . MET A 1 93 ? -8.377 2.408 8.184 1.00 77.00 93 MET A N 1
ATOM 730 C CA . MET A 1 93 ? -9.084 3.691 8.182 1.00 77.00 93 MET A CA 1
ATOM 731 C C . MET A 1 93 ? -10.527 3.548 8.683 1.00 77.00 93 MET A C 1
ATOM 733 O O . MET A 1 93 ? -10.970 4.351 9.505 1.00 77.00 93 MET A O 1
ATOM 737 N N . GLU A 1 94 ? -11.237 2.501 8.250 1.00 77.81 94 GLU A N 1
ATOM 738 C CA . GLU A 1 94 ? -12.576 2.164 8.754 1.00 77.81 94 GLU A CA 1
ATOM 739 C C . GLU A 1 94 ? -12.566 1.827 10.250 1.00 77.81 94 GLU A C 1
ATOM 741 O O . GLU A 1 94 ? -13.495 2.198 10.971 1.00 77.81 94 GLU A O 1
ATOM 746 N N . TYR A 1 95 ? -11.517 1.150 10.729 1.00 77.19 95 TYR A N 1
ATOM 747 C CA . TYR A 1 95 ? -11.331 0.853 12.152 1.00 77.19 95 TYR A CA 1
ATOM 748 C C . TYR A 1 95 ? -11.128 2.118 12.988 1.00 77.19 95 TYR A C 1
ATOM 750 O O . TYR A 1 95 ? -11.676 2.232 14.080 1.00 77.19 95 TYR A O 1
ATOM 758 N N . MET A 1 96 ? -10.398 3.105 12.464 1.00 73.12 96 MET A N 1
ATOM 759 C CA . MET A 1 96 ? -10.213 4.405 13.121 1.00 73.12 96 MET A CA 1
ATOM 760 C C . MET A 1 96 ? -11.443 5.323 13.009 1.00 73.12 96 MET A C 1
ATOM 762 O O . MET A 1 96 ? -11.358 6.492 13.379 1.00 73.12 96 MET A O 1
ATOM 766 N N . GLN A 1 97 ? -12.567 4.813 12.485 1.00 68.88 97 GLN A N 1
ATOM 767 C CA . GLN A 1 97 ? -13.821 5.545 12.274 1.00 68.88 97 GLN A CA 1
ATOM 768 C C . GLN A 1 97 ? -13.660 6.825 11.436 1.00 68.88 97 GLN A C 1
ATOM 770 O O . GLN A 1 97 ? -14.471 7.750 11.518 1.00 68.88 97 GLN A O 1
ATOM 775 N N . MET A 1 98 ? -12.622 6.889 10.600 1.00 64.38 98 MET A N 1
ATOM 776 C CA . MET A 1 98 ? -12.440 7.992 9.666 1.00 64.38 98 MET A CA 1
ATOM 777 C C . MET A 1 98 ? -13.238 7.726 8.390 1.00 64.38 98 MET A C 1
ATOM 779 O O . MET A 1 98 ? -13.183 6.642 7.814 1.00 64.38 98 MET A O 1
ATOM 783 N N . GLY A 1 99 ? -14.008 8.726 7.954 1.00 62.91 99 GLY A N 1
ATOM 784 C CA . GLY A 1 99 ? -14.725 8.717 6.679 1.00 62.91 99 GLY A CA 1
ATOM 785 C C . GLY A 1 99 ? -16.088 8.019 6.703 1.00 62.91 99 GLY A C 1
ATOM 786 O O . GLY A 1 99 ? -17.108 8.698 6.582 1.00 62.91 99 GLY A O 1
ATOM 787 N N . ASN A 1 100 ? -16.123 6.683 6.786 1.00 61.78 100 ASN A N 1
ATOM 788 C CA . ASN A 1 100 ? -17.353 5.896 6.610 1.00 61.78 100 ASN A CA 1
ATOM 789 C C . ASN A 1 100 ? -17.847 5.272 7.926 1.00 61.78 100 ASN A C 1
ATOM 791 O O . ASN A 1 100 ? -17.051 4.775 8.715 1.00 61.78 100 ASN A O 1
ATOM 795 N N . LYS A 1 101 ? -19.169 5.272 8.148 1.00 65.69 101 LYS A N 1
ATOM 796 C CA . LYS A 1 101 ? -19.802 4.696 9.357 1.00 65.69 101 LYS A CA 1
ATOM 797 C C . LYS A 1 101 ? -20.123 3.204 9.229 1.00 65.69 101 LYS A C 1
ATOM 799 O O . LYS A 1 101 ? -20.573 2.590 10.190 1.00 65.69 101 LYS A O 1
ATOM 804 N N . THR A 1 102 ? -19.931 2.630 8.045 1.00 68.88 102 THR A N 1
ATOM 805 C CA . THR A 1 102 ? -20.211 1.222 7.756 1.00 68.88 102 THR A CA 1
ATOM 806 C C . THR A 1 102 ? -19.001 0.599 7.072 1.00 68.88 102 THR A C 1
ATOM 808 O O . THR A 1 102 ? -18.635 1.024 5.978 1.00 68.88 102 THR A O 1
ATOM 811 N N . GLY A 1 103 ? -18.400 -0.404 7.707 1.00 74.75 103 GLY A N 1
ATOM 812 C CA . GLY A 1 103 ? -17.205 -1.084 7.218 1.00 74.75 103 GLY A CA 1
ATOM 813 C C . GLY A 1 103 ? -16.808 -2.242 8.131 1.00 74.75 103 GLY A C 1
ATOM 814 O O . GLY A 1 103 ? -17.278 -2.326 9.271 1.00 74.75 103 GLY A O 1
ATOM 815 N N . LEU A 1 104 ? -15.944 -3.135 7.644 1.00 75.88 104 LEU A N 1
ATOM 816 C CA . LEU A 1 104 ? -15.442 -4.264 8.441 1.00 75.88 104 LEU A CA 1
ATOM 817 C C . LEU A 1 104 ? -14.598 -3.754 9.614 1.00 75.88 104 LEU A C 1
ATOM 819 O O . LEU A 1 104 ? -14.729 -4.262 10.727 1.00 75.88 104 LEU A O 1
ATOM 823 N N . GLY A 1 105 ? -13.795 -2.709 9.390 1.00 77.62 105 GLY A N 1
ATOM 824 C CA . GLY A 1 105 ? -13.017 -2.076 10.455 1.00 77.62 105 GLY A CA 1
ATOM 825 C C . GLY A 1 105 ? -13.907 -1.434 11.522 1.00 77.62 105 GLY A C 1
ATOM 826 O O . GLY A 1 105 ? -13.675 -1.615 12.717 1.00 77.62 105 GLY A O 1
ATOM 827 N N . THR A 1 106 ? -14.974 -0.749 11.105 1.00 80.75 106 THR A N 1
ATOM 828 C CA . THR A 1 106 ? -15.921 -0.100 12.024 1.00 80.75 106 THR A CA 1
ATOM 829 C C . THR A 1 106 ? -16.698 -1.125 12.850 1.00 80.75 106 THR A C 1
ATOM 831 O O . THR A 1 106 ? -16.897 -0.913 14.042 1.00 80.75 106 THR A O 1
ATOM 834 N N . LEU A 1 107 ? -17.068 -2.270 12.257 1.00 82.00 107 LEU A N 1
ATOM 835 C CA . LEU A 1 107 ? -17.711 -3.372 12.978 1.00 82.00 107 LEU A CA 1
ATOM 836 C C . LEU A 1 107 ? -16.810 -3.911 14.099 1.00 82.00 107 LEU A C 1
ATOM 838 O O . LEU A 1 107 ? -17.276 -4.099 15.218 1.00 82.00 107 LEU A O 1
ATOM 842 N N . VAL A 1 108 ? -15.517 -4.119 13.826 1.00 84.12 108 VAL A N 1
ATOM 843 C CA . VAL A 1 108 ? -14.553 -4.551 14.854 1.00 84.12 108 VAL A CA 1
ATOM 844 C C . VAL A 1 108 ? -14.472 -3.531 15.988 1.00 84.12 108 VAL A C 1
ATOM 846 O O . VAL A 1 108 ? -14.493 -3.919 17.155 1.00 84.12 108 VAL A O 1
ATOM 849 N N . TYR A 1 109 ? -14.407 -2.241 15.654 1.00 84.38 109 TYR A N 1
ATOM 850 C CA . TYR A 1 109 ? -14.324 -1.171 16.645 1.00 84.38 109 TYR A CA 1
ATOM 851 C C . TYR A 1 109 ? -15.569 -1.119 17.543 1.00 84.38 109 TYR A C 1
ATOM 853 O O . TYR A 1 109 ? -15.450 -1.133 18.766 1.00 84.38 109 TYR A O 1
ATOM 861 N N . THR A 1 110 ? -16.768 -1.124 16.955 1.00 84.12 110 THR A N 1
ATOM 862 C CA . THR A 1 110 ? -18.025 -1.051 17.715 1.00 84.12 110 THR A CA 1
ATOM 863 C C . THR A 1 110 ? -18.232 -2.278 18.607 1.00 84.12 110 THR A C 1
ATOM 865 O O . THR A 1 110 ? -18.694 -2.147 19.738 1.00 84.12 110 THR A O 1
ATOM 868 N N . GLU A 1 111 ? -17.855 -3.474 18.151 1.00 85.12 111 GLU A N 1
ATOM 869 C CA . GLU A 1 111 ? -17.941 -4.690 18.974 1.00 85.12 111 GLU A CA 1
ATOM 870 C C . GLU A 1 111 ? -16.897 -4.714 20.103 1.00 85.12 111 GLU A C 1
ATOM 872 O O . GLU A 1 111 ? -17.164 -5.270 21.171 1.00 85.12 111 GLU A O 1
ATOM 877 N N . MET A 1 112 ? -15.728 -4.089 19.900 1.00 85.06 112 MET A N 1
ATOM 878 C CA . MET A 1 112 ? -14.758 -3.861 20.976 1.00 85.06 112 MET A CA 1
ATOM 879 C C . MET A 1 112 ? -15.299 -2.889 22.029 1.00 85.06 112 MET A C 1
ATOM 881 O O . MET A 1 112 ? -15.156 -3.160 23.220 1.00 85.06 112 MET A O 1
ATOM 885 N N . GLU A 1 113 ? -15.947 -1.800 21.612 1.00 86.44 113 GLU A N 1
ATOM 886 C CA . GLU A 1 113 ? -16.563 -0.820 22.520 1.00 86.44 113 GLU A CA 1
ATOM 887 C C . GLU A 1 113 ? -17.678 -1.453 23.371 1.00 86.44 113 GLU A C 1
ATOM 889 O O . GLU A 1 113 ? -17.802 -1.169 24.561 1.00 86.44 113 GLU A O 1
ATOM 894 N N . GLN A 1 114 ? -18.433 -2.393 22.794 1.00 88.75 114 GLN A N 1
ATOM 895 C CA . GLN A 1 114 ? -19.462 -3.176 23.491 1.00 88.75 114 GLN A CA 1
ATOM 896 C C . GLN A 1 114 ? -18.906 -4.341 24.333 1.00 88.75 114 GLN A C 1
ATOM 898 O O . GLN A 1 114 ? -19.686 -5.107 24.898 1.00 88.75 114 GLN A O 1
ATOM 903 N N . LEU A 1 115 ? -17.578 -4.502 24.421 1.00 85.38 115 LEU A N 1
ATOM 904 C CA . LEU A 1 115 ? -16.896 -5.589 25.142 1.00 85.38 115 LEU A CA 1
ATOM 905 C C . LEU A 1 115 ? -17.287 -7.005 24.655 1.00 85.38 115 LEU A C 1
ATOM 907 O O . LEU A 1 115 ? -17.118 -7.999 25.367 1.00 85.38 115 LEU A O 1
ATOM 911 N N . ASN A 1 116 ? -17.759 -7.129 23.410 1.00 86.88 116 ASN A N 1
ATOM 912 C CA . ASN A 1 116 ? -18.163 -8.392 22.789 1.00 86.88 116 ASN A CA 1
ATOM 913 C C . ASN A 1 116 ? -16.972 -9.099 22.126 1.00 86.88 116 ASN A C 1
ATOM 915 O O . ASN A 1 116 ? -16.933 -9.325 20.912 1.00 86.88 116 ASN A O 1
ATOM 919 N N . TYR A 1 117 ? -15.999 -9.528 22.934 1.00 87.19 117 TYR A N 1
ATOM 920 C CA . TYR A 1 117 ? -14.758 -10.142 22.442 1.00 87.19 117 TYR A CA 1
ATOM 921 C C . TYR A 1 117 ? -14.989 -11.342 21.506 1.00 87.19 117 TYR A C 1
ATOM 923 O O . TYR A 1 117 ? -14.264 -11.514 20.528 1.00 87.19 117 TYR A O 1
ATOM 931 N N . LYS A 1 118 ? -16.040 -12.145 21.738 1.00 87.62 118 LYS A N 1
ATOM 932 C CA . LYS A 1 118 ? -16.402 -13.275 20.859 1.00 87.62 118 LYS A CA 1
ATOM 933 C C . LYS A 1 118 ? -16.644 -12.832 19.411 1.00 87.62 118 LYS A C 1
ATOM 935 O O . LYS A 1 118 ? -16.211 -13.508 18.474 1.00 87.62 118 LYS A O 1
ATOM 940 N N . ARG A 1 119 ? -17.327 -11.700 19.220 1.00 84.31 119 ARG A N 1
ATOM 941 C CA . ARG A 1 119 ? -17.660 -11.189 17.886 1.00 84.31 119 ARG A CA 1
ATOM 942 C C . ARG A 1 119 ? -16.444 -10.554 17.222 1.00 84.31 119 ARG A C 1
ATOM 944 O O . ARG A 1 119 ? -16.194 -10.820 16.052 1.00 84.31 119 ARG A O 1
ATOM 951 N N . VAL A 1 120 ? -15.638 -9.832 17.999 1.00 86.94 120 VAL A N 1
ATOM 952 C CA . VAL A 1 120 ? -14.359 -9.250 17.561 1.00 86.94 120 VAL A CA 1
ATOM 953 C C . VAL A 1 120 ? -13.434 -10.319 16.968 1.00 86.94 120 VAL A C 1
ATOM 955 O O . VAL A 1 120 ? -12.996 -10.183 15.826 1.00 86.94 120 VAL A O 1
ATOM 958 N N . TYR A 1 121 ? -13.192 -11.422 17.688 1.00 87.75 121 TYR A N 1
ATOM 959 C CA . TYR A 1 121 ? -12.335 -12.504 17.183 1.00 87.75 121 TYR A CA 1
ATOM 960 C C . TYR A 1 121 ? -12.891 -13.159 15.916 1.00 87.75 121 TYR A C 1
ATOM 962 O O . TYR A 1 121 ? -12.131 -13.457 14.996 1.00 87.75 121 TYR A O 1
ATOM 970 N N . SER A 1 122 ? -14.212 -13.336 15.839 1.00 88.62 122 SER A N 1
ATOM 971 C CA . SER A 1 122 ? -14.865 -13.915 14.659 1.00 88.62 122 SER A CA 1
ATOM 972 C C . SER A 1 122 ? -14.629 -13.057 13.411 1.00 88.62 122 SER A C 1
ATOM 974 O O . SER A 1 122 ? -14.274 -13.582 12.356 1.00 88.62 122 SER A O 1
ATOM 976 N N . VAL A 1 123 ? -14.759 -11.732 13.535 1.00 85.44 123 VAL A N 1
ATOM 977 C CA . VAL A 1 123 ? -14.527 -10.800 12.421 1.00 85.44 123 VAL A CA 1
ATOM 978 C C . VAL A 1 123 ? -13.051 -10.773 12.015 1.00 85.44 123 VAL A C 1
ATOM 980 O O . VAL A 1 123 ? -12.763 -10.828 10.822 1.00 85.44 123 VAL A O 1
ATOM 983 N N . ILE A 1 124 ? -12.111 -10.765 12.968 1.00 86.06 124 ILE A N 1
ATOM 984 C CA . ILE A 1 124 ? -10.667 -10.796 12.665 1.00 86.06 124 ILE A CA 1
ATOM 985 C C . ILE A 1 124 ? -10.293 -12.058 11.880 1.00 86.06 124 ILE A C 1
ATOM 987 O O . ILE A 1 124 ? -9.558 -11.969 10.896 1.00 86.06 124 ILE A O 1
ATOM 991 N N . ILE A 1 125 ? -10.822 -13.221 12.273 1.00 88.81 125 ILE A N 1
ATOM 992 C CA . ILE A 1 125 ? -10.577 -14.482 11.562 1.00 88.81 125 ILE A CA 1
ATOM 993 C C . ILE A 1 125 ? -11.108 -14.400 10.126 1.00 88.81 125 ILE A C 1
ATOM 995 O O . ILE A 1 125 ? -10.382 -14.750 9.199 1.00 88.81 125 ILE A O 1
ATOM 999 N N . ILE A 1 126 ? -12.329 -13.891 9.924 1.00 87.31 126 ILE A N 1
ATOM 1000 C CA . ILE A 1 126 ? -12.930 -13.738 8.589 1.00 87.31 126 ILE A CA 1
ATOM 1001 C C . ILE A 1 126 ? -12.102 -12.789 7.714 1.00 87.31 126 ILE A C 1
ATOM 1003 O O . ILE A 1 126 ? -11.787 -13.127 6.574 1.00 87.31 126 ILE A O 1
ATOM 1007 N N . VAL A 1 127 ? -11.705 -11.629 8.245 1.00 84.75 127 VAL A N 1
ATOM 1008 C CA . VAL A 1 127 ? -10.879 -10.646 7.522 1.00 84.75 127 VAL A CA 1
ATOM 1009 C C . VAL A 1 127 ? -9.516 -11.239 7.156 1.00 84.75 127 VAL A C 1
ATOM 1011 O O . VAL A 1 127 ? -9.063 -11.078 6.022 1.00 84.75 127 VAL A O 1
ATOM 1014 N N . GLY A 1 128 ? -8.885 -11.978 8.074 1.00 84.25 128 GLY A N 1
ATOM 1015 C CA . GLY A 1 128 ? -7.628 -12.681 7.813 1.00 84.25 128 GLY A CA 1
ATOM 1016 C C . GLY A 1 128 ? -7.757 -13.733 6.708 1.00 84.25 128 GLY A C 1
ATOM 1017 O O . GLY A 1 128 ? -6.901 -13.807 5.827 1.00 84.25 128 GLY A O 1
ATOM 1018 N N . LEU A 1 129 ? -8.853 -14.496 6.706 1.00 87.94 129 LEU A N 1
ATOM 1019 C CA . LEU A 1 129 ? -9.146 -15.505 5.683 1.00 87.94 129 LEU A CA 1
ATOM 1020 C C . LEU A 1 129 ? -9.361 -14.866 4.305 1.00 87.94 129 LEU A C 1
ATOM 1022 O O . LEU A 1 129 ? -8.796 -15.333 3.318 1.00 87.94 129 LEU A O 1
ATOM 1026 N N . ILE A 1 130 ? -10.109 -13.760 4.242 1.00 84.38 130 ILE A N 1
ATOM 1027 C CA . ILE A 1 130 ? -10.312 -12.992 3.006 1.00 84.38 130 ILE A CA 1
ATOM 1028 C C . ILE A 1 130 ? -8.971 -12.477 2.478 1.00 84.38 130 ILE A C 1
ATOM 1030 O O . ILE A 1 130 ? -8.672 -12.673 1.302 1.00 84.38 130 ILE A O 1
ATOM 1034 N N . GLY A 1 131 ? -8.146 -11.871 3.338 1.00 80.50 131 GLY A N 1
ATOM 1035 C CA . GLY A 1 131 ? -6.823 -11.371 2.957 1.00 80.50 131 GLY A CA 1
ATOM 1036 C C . GLY A 1 131 ? -5.903 -12.477 2.435 1.00 80.50 131 GLY A C 1
ATOM 1037 O O . GLY A 1 131 ? -5.206 -12.282 1.439 1.00 80.50 131 GLY A O 1
ATOM 1038 N N . TYR A 1 132 ? -5.949 -13.658 3.054 1.00 84.56 132 TYR A N 1
ATOM 1039 C CA . TYR A 1 132 ? -5.189 -14.825 2.611 1.00 84.56 132 TYR A CA 1
ATOM 1040 C C . TYR A 1 132 ? -5.634 -15.321 1.227 1.00 84.56 132 TYR A C 1
ATOM 1042 O O . TYR A 1 132 ? -4.798 -15.485 0.337 1.00 84.56 132 TYR A O 1
ATOM 1050 N N . VAL A 1 133 ? -6.944 -15.489 1.012 1.00 85.75 133 VAL A N 1
ATOM 1051 C CA . VAL A 1 133 ? -7.508 -15.934 -0.277 1.00 85.75 133 VAL A CA 1
ATOM 1052 C C . VAL A 1 133 ? -7.195 -14.940 -1.395 1.00 85.75 133 VAL A C 1
ATOM 1054 O O . VAL A 1 133 ? -6.826 -15.345 -2.502 1.00 85.75 133 VAL A O 1
ATOM 1057 N N . LEU A 1 134 ? -7.290 -13.640 -1.107 1.00 78.00 134 LEU A N 1
ATOM 1058 C CA . LEU A 1 134 ? -6.932 -12.589 -2.056 1.00 78.00 134 LEU A CA 1
ATOM 1059 C C . LEU A 1 134 ? -5.443 -12.630 -2.398 1.00 78.00 134 LEU A C 1
ATOM 1061 O O . LEU A 1 134 ? -5.092 -12.537 -3.566 1.00 78.00 134 LEU A O 1
ATOM 1065 N N . ASN A 1 135 ? -4.565 -12.825 -1.414 1.00 80.62 135 ASN A N 1
ATOM 1066 C CA . ASN A 1 135 ? -3.129 -12.912 -1.674 1.00 80.62 135 ASN A CA 1
ATOM 1067 C C . ASN A 1 135 ? -2.743 -14.153 -2.500 1.00 80.62 135 ASN A C 1
ATOM 1069 O O . ASN A 1 135 ? -1.775 -14.095 -3.251 1.00 80.62 135 ASN A O 1
ATOM 1073 N N . GLN A 1 136 ? -3.483 -15.257 -2.362 1.00 81.75 136 GLN A N 1
ATOM 1074 C CA . GLN A 1 136 ? -3.211 -16.512 -3.069 1.00 81.75 136 GLN A CA 1
ATOM 1075 C C . GLN A 1 136 ? -3.809 -16.573 -4.485 1.00 81.75 136 GLN A C 1
ATOM 1077 O O . GLN A 1 136 ? -3.305 -17.316 -5.323 1.00 81.75 136 GLN A O 1
ATOM 1082 N N . SER A 1 137 ? -4.871 -15.811 -4.763 1.00 71.06 137 SER A N 1
ATOM 1083 C CA . SER A 1 137 ? -5.520 -15.783 -6.087 1.00 71.06 137 SER A CA 1
ATOM 1084 C C . SER A 1 137 ? -4.763 -14.944 -7.132 1.00 71.06 137 SER A C 1
ATOM 1086 O O . SER A 1 137 ? -5.107 -14.988 -8.312 1.00 71.06 137 SER A O 1
ATOM 1088 N N . PHE A 1 138 ? -3.744 -14.190 -6.709 1.00 61.19 138 PHE A N 1
ATOM 1089 C CA . PHE A 1 138 ? -2.853 -13.370 -7.541 1.00 61.19 138 PHE A CA 1
ATOM 1090 C C . PHE A 1 138 ? -1.404 -13.824 -7.377 1.00 61.19 138 PHE A C 1
ATOM 1092 O O . PHE A 1 138 ? -0.535 -13.389 -8.166 1.00 61.19 138 PHE A O 1
#

pLDDT: mean 75.15, std 10.75, range [48.28, 88.81]

Radius of gyration: 21.47 Å; chains: 1; bounding box: 41×36×64 Å

Sequence (138 aa):
TFFIPAFAVILGVSSANINWVLAVIPGTLILLVNISYGVKHQNLNRLHQYYLMSGKQSKISAFRKVTSFEIIPYFIAGFKIALSYIIVIVTVMEYMQMGNKTGLGTLVYTEMEQLNYKRVYSVIIIVGLIGYVLNQSF

Secondary structure (DSSP, 8-state):
-THHHHHHHHTT--STTHHHHHHHHHHHHHHHHHHHHHHHT--HHHHHHHHHHHTS--HHHHIIIIIHHHHHHHHHHHHHHHHHHHHHHHHHHHHTT-S-SSSHHHHHHHHHHTT-HHHHHHHHHHHHHHHHHHHH--